Protein AF-A0A6V7IXM0-F1 (afdb_monomer_lite)

Sequence (132 aa):
MTEILVNTTRKKFLSCIPISYSDFPDKFPWDEQKLFFDATAGDPLVQKYPLKSEYQEKFIKMLIEKLEDQNEEVYEEFYERLCQLLSDKKGNQSNIHYRHYLIDNAPANTRLIIQESKSLISEGTTGLCSWQ

Secondary structure (DSSP, 8-state):
--HHHHHHHHHHHHTT----GGGS-SS--HHHHHHHHHHTTT-HHHHHSPBPHHHHHHHHHHHHHHHHHTTPPPPHHHHHHHHHHHHHHHH---SEEEEEEE-TTSSTT-EEEEEEE-----S---------

pLDDT: mean 86.58, std 13.7, range [38.47, 97.69]

Organism: NCBI:txid1563983

Structure (mmCIF, N/CA/C/O backbone):
data_AF-A0A6V7IXM0-F1
#
_entry.id   AF-A0A6V7IXM0-F1
#
loop_
_atom_site.group_PDB
_atom_site.id
_atom_site.type_symbol
_atom_site.label_atom_id
_atom_site.label_alt_id
_atom_site.label_comp_id
_atom_site.label_asym_id
_atom_site.label_entity_id
_atom_site.label_seq_id
_atom_site.pdbx_PDB_ins_code
_atom_site.Cartn_x
_atom_site.Cartn_y
_atom_site.Cartn_z
_atom_site.occupancy
_atom_site.B_iso_or_equiv
_atom_site.auth_seq_id
_atom_site.auth_comp_id
_atom_site.auth_asym_id
_atom_site.auth_atom_id
_atom_site.pdbx_PDB_model_num
ATOM 1 N N . MET A 1 1 ? -4.137 -10.949 15.600 1.00 54.34 1 MET A N 1
ATOM 2 C CA . MET A 1 1 ? -4.083 -10.804 14.133 1.00 54.34 1 MET A CA 1
ATOM 3 C C . MET A 1 1 ? -3.165 -11.866 13.540 1.00 54.34 1 MET A C 1
ATOM 5 O O . MET A 1 1 ? -2.090 -12.084 14.084 1.00 54.34 1 MET A O 1
ATOM 9 N N . THR A 1 2 ? -3.554 -12.566 12.473 1.00 65.19 2 THR A N 1
ATOM 10 C CA . THR A 1 2 ? -2.636 -13.512 11.821 1.00 65.19 2 THR A CA 1
ATOM 11 C C . THR A 1 2 ? -1.693 -12.732 10.913 1.00 65.19 2 THR A C 1
ATOM 13 O O . THR A 1 2 ? -2.110 -12.289 9.848 1.00 65.19 2 THR A O 1
ATOM 16 N N . GLU A 1 3 ? -0.431 -12.588 11.313 1.00 77.69 3 GLU A N 1
ATOM 17 C CA . GLU A 1 3 ? 0.697 -12.066 10.515 1.00 77.69 3 GLU A CA 1
ATOM 18 C C . GLU A 1 3 ? 0.687 -12.561 9.048 1.00 77.69 3 GLU A C 1
ATOM 20 O O . GLU A 1 3 ? 1.044 -11.846 8.112 1.00 77.69 3 GLU A O 1
ATOM 25 N N . ILE A 1 4 ? 0.172 -13.775 8.839 1.00 84.06 4 ILE A N 1
ATOM 26 C CA . ILE A 1 4 ? -0.082 -14.406 7.539 1.00 84.06 4 ILE A CA 1
ATOM 27 C C . ILE A 1 4 ? -0.962 -13.543 6.619 1.00 84.06 4 ILE A C 1
ATOM 29 O O . ILE A 1 4 ? -0.646 -13.410 5.437 1.00 84.06 4 ILE A O 1
ATOM 33 N N . LEU A 1 5 ? -2.050 -12.957 7.131 1.00 87.25 5 LEU A N 1
ATOM 34 C CA . LEU A 1 5 ? -2.982 -12.149 6.338 1.00 87.25 5 LEU A CA 1
ATOM 35 C C . LEU A 1 5 ? -2.294 -10.875 5.844 1.00 87.25 5 LEU A C 1
ATOM 37 O O . LEU A 1 5 ? -2.285 -10.618 4.645 1.00 87.25 5 LEU A O 1
ATOM 41 N N . VAL A 1 6 ? -1.625 -10.147 6.744 1.00 87.06 6 VAL A N 1
ATOM 42 C CA . VAL A 1 6 ? -0.864 -8.931 6.407 1.00 87.06 6 VAL A CA 1
ATOM 43 C C . VAL A 1 6 ? 0.194 -9.232 5.348 1.00 87.06 6 VAL A C 1
ATOM 45 O O . VAL A 1 6 ? 0.273 -8.535 4.339 1.00 87.06 6 VAL A O 1
ATOM 48 N N . ASN A 1 7 ? 0.957 -10.315 5.512 1.00 89.56 7 ASN A N 1
ATOM 49 C CA . ASN A 1 7 ? 1.971 -10.722 4.539 1.00 89.56 7 ASN A CA 1
ATOM 50 C C . ASN A 1 7 ? 1.370 -11.137 3.187 1.00 89.56 7 ASN A C 1
ATOM 52 O O . ASN A 1 7 ? 1.936 -10.831 2.135 1.00 89.56 7 ASN A O 1
ATOM 56 N N . THR A 1 8 ? 0.215 -11.803 3.193 1.00 91.62 8 THR A N 1
ATOM 57 C CA . THR A 1 8 ? -0.497 -12.190 1.967 1.00 91.62 8 THR A CA 1
ATOM 58 C C . THR A 1 8 ? -0.991 -10.956 1.217 1.00 91.62 8 THR A C 1
ATOM 60 O O . THR A 1 8 ? -0.748 -10.819 0.015 1.00 91.62 8 THR A O 1
ATOM 63 N N . THR A 1 9 ? -1.616 -10.018 1.923 1.00 93.12 9 THR A N 1
ATOM 64 C CA . THR A 1 9 ? -2.133 -8.772 1.348 1.00 93.12 9 THR A CA 1
ATOM 65 C C . THR A 1 9 ? -1.004 -7.875 0.871 1.00 93.12 9 THR A C 1
ATOM 67 O O . THR A 1 9 ? -1.076 -7.347 -0.235 1.00 93.12 9 THR A O 1
ATOM 70 N N . ARG A 1 10 ? 0.101 -7.803 1.617 1.00 94.06 10 ARG A N 1
ATOM 71 C CA . ARG A 1 10 ? 1.338 -7.146 1.188 1.00 94.06 10 ARG A CA 1
ATOM 72 C C . ARG A 1 10 ? 1.863 -7.713 -0.128 1.00 94.06 10 ARG A C 1
ATOM 74 O O . ARG A 1 10 ? 2.149 -6.947 -1.045 1.00 94.06 10 ARG A O 1
ATOM 81 N N . LYS A 1 11 ? 1.975 -9.041 -0.256 1.00 93.94 11 LYS A N 1
ATOM 82 C CA . LYS A 1 11 ? 2.413 -9.692 -1.506 1.00 93.94 11 LYS A CA 1
ATOM 83 C C . LYS A 1 11 ? 1.506 -9.321 -2.679 1.00 93.94 11 LYS A C 1
ATOM 85 O O . LYS A 1 11 ? 2.008 -8.977 -3.750 1.00 93.94 11 LYS A O 1
ATOM 90 N N . LYS A 1 12 ? 0.184 -9.356 -2.477 1.00 95.19 12 LYS A N 1
ATOM 91 C CA . LYS A 1 12 ? -0.798 -8.955 -3.498 1.00 95.19 12 LYS A CA 1
ATOM 92 C C . LYS A 1 12 ? -0.658 -7.478 -3.872 1.00 95.19 12 LYS A C 1
ATOM 94 O O . LYS A 1 12 ? -0.612 -7.165 -5.059 1.00 95.19 12 LYS A O 1
ATOM 99 N N . PHE A 1 13 ? -0.518 -6.604 -2.876 1.00 96.75 13 PHE A N 1
ATOM 100 C CA . PHE A 1 13 ? -0.358 -5.163 -3.054 1.00 96.75 13 PHE A CA 1
ATOM 101 C C . PHE A 1 13 ? 0.867 -4.840 -3.906 1.00 96.75 13 PHE A C 1
ATOM 103 O O . PHE A 1 13 ? 0.752 -4.231 -4.968 1.00 96.75 13 PHE A O 1
ATOM 110 N N . LEU A 1 14 ? 2.031 -5.338 -3.489 1.00 96.62 14 LEU A N 1
ATOM 111 C CA . LEU A 1 14 ? 3.312 -5.113 -4.156 1.00 96.62 14 LEU A CA 1
ATOM 112 C C . LEU A 1 14 ? 3.313 -5.591 -5.619 1.00 96.62 14 LEU A C 1
ATOM 114 O O . LEU A 1 14 ? 3.869 -4.924 -6.493 1.00 96.62 14 LEU A O 1
ATOM 118 N N . SER A 1 15 ? 2.633 -6.702 -5.909 1.00 95.19 15 SER A N 1
ATOM 119 C CA . SER A 1 15 ? 2.538 -7.277 -7.260 1.00 95.19 15 SER A CA 1
ATOM 120 C C . SER A 1 15 ? 1.395 -6.705 -8.114 1.00 95.19 15 SER A C 1
ATOM 122 O O . SER A 1 15 ? 1.223 -7.107 -9.272 1.00 95.19 15 SER A O 1
ATOM 124 N N . CYS A 1 16 ? 0.633 -5.739 -7.586 1.00 94.81 16 CYS A N 1
ATOM 125 C CA . CYS A 1 16 ? -0.557 -5.164 -8.222 1.00 94.81 16 CYS A CA 1
ATOM 126 C C . CYS A 1 16 ? -1.633 -6.216 -8.566 1.00 94.81 16 CYS A C 1
ATOM 128 O O . CYS A 1 16 ? -2.327 -6.101 -9.581 1.00 94.81 16 CYS A O 1
ATOM 130 N N . ILE A 1 17 ? -1.764 -7.259 -7.743 1.00 94.31 17 ILE A N 1
ATOM 131 C CA . ILE A 1 17 ? -2.859 -8.233 -7.838 1.00 94.31 17 ILE A CA 1
ATOM 132 C C . ILE A 1 17 ? -4.135 -7.583 -7.280 1.00 94.31 17 ILE A C 1
ATOM 134 O O . ILE A 1 17 ? -4.050 -6.850 -6.293 1.00 94.31 17 ILE A O 1
ATOM 138 N N . PRO A 1 18 ? -5.321 -7.815 -7.875 1.00 91.88 18 PRO A N 1
ATOM 139 C CA . PRO A 1 18 ? -6.578 -7.315 -7.325 1.00 91.88 18 PRO A CA 1
ATOM 140 C C . PRO A 1 18 ? -6.760 -7.696 -5.849 1.00 91.88 18 PRO A C 1
ATOM 142 O O . PRO A 1 18 ? -6.611 -8.861 -5.481 1.00 91.88 18 PRO A O 1
ATOM 145 N N . ILE A 1 19 ? -7.083 -6.699 -5.025 1.00 92.50 19 ILE A N 1
ATOM 146 C CA . ILE A 1 19 ? -7.373 -6.846 -3.593 1.00 92.50 19 ILE A CA 1
ATOM 147 C C . ILE A 1 19 ? -8.871 -6.626 -3.387 1.00 92.50 19 ILE A C 1
ATOM 149 O O . ILE A 1 19 ? -9.495 -5.829 -4.093 1.00 92.50 19 ILE A O 1
ATOM 153 N N . SER A 1 20 ? -9.431 -7.360 -2.438 1.00 90.88 20 SER A N 1
ATOM 154 C CA . SER A 1 20 ? -10.842 -7.387 -2.061 1.00 90.88 20 SER A CA 1
ATOM 155 C C . SER A 1 20 ? -11.011 -7.149 -0.557 1.00 90.88 20 SER A C 1
ATOM 157 O O . SER A 1 20 ? -10.046 -7.235 0.198 1.00 90.88 20 SER A O 1
ATOM 159 N N . TYR A 1 21 ? -12.238 -6.901 -0.089 1.00 86.12 21 TYR A N 1
ATOM 160 C CA . TYR A 1 21 ? -12.507 -6.657 1.337 1.00 86.12 21 TYR A CA 1
ATOM 161 C C . TYR A 1 21 ? -12.083 -7.806 2.271 1.00 86.12 21 TYR A C 1
ATOM 163 O O . TYR A 1 21 ? -11.753 -7.554 3.432 1.00 86.12 21 TYR A O 1
ATOM 171 N N . SER A 1 22 ? -12.071 -9.049 1.771 1.00 85.88 22 SER A N 1
ATOM 172 C CA . SER A 1 22 ? -11.639 -10.244 2.513 1.00 85.88 22 SER A CA 1
ATOM 173 C C . SER A 1 22 ? -10.125 -10.341 2.706 1.00 85.88 22 SER A C 1
ATOM 175 O O . SER A 1 22 ? -9.657 -11.179 3.468 1.00 85.88 22 SER A O 1
ATOM 177 N N . ASP A 1 23 ? -9.347 -9.509 2.013 1.00 87.88 23 ASP A N 1
ATOM 178 C CA . ASP A 1 23 ? -7.896 -9.425 2.201 1.00 87.88 23 ASP A CA 1
ATOM 179 C C . ASP A 1 23 ? -7.514 -8.530 3.394 1.00 87.88 23 ASP A C 1
ATOM 181 O O . ASP A 1 23 ? -6.338 -8.423 3.744 1.00 87.88 23 ASP A O 1
ATOM 185 N N . PHE A 1 24 ? -8.489 -7.880 4.029 1.00 87.44 24 PHE A N 1
ATOM 186 C CA . PHE A 1 24 ? -8.267 -7.045 5.203 1.00 87.44 24 PHE A CA 1
ATOM 187 C C . PHE A 1 24 ? -8.732 -7.742 6.484 1.00 87.44 24 PHE A C 1
ATOM 189 O O . PHE A 1 24 ? -9.725 -8.473 6.443 1.00 87.44 24 PHE A O 1
ATOM 196 N N . PRO A 1 25 ? -8.071 -7.483 7.627 1.00 85.44 25 PRO A N 1
ATOM 197 C CA . PRO A 1 25 ? -8.521 -7.967 8.929 1.00 85.44 25 PRO A CA 1
ATOM 198 C C . PRO A 1 25 ? -9.965 -7.548 9.248 1.00 85.44 25 PRO A C 1
ATOM 200 O O . PRO A 1 25 ? -10.416 -6.487 8.822 1.00 85.44 25 PRO A O 1
ATOM 203 N N . ASP A 1 26 ? -10.688 -8.363 10.021 1.00 85.00 26 ASP A N 1
ATOM 204 C CA . ASP A 1 26 ? -12.044 -8.023 10.484 1.00 85.00 26 ASP A CA 1
ATOM 205 C C . ASP A 1 26 ? -12.046 -6.967 11.591 1.00 85.00 26 ASP A C 1
ATOM 207 O O . ASP A 1 26 ? -12.969 -6.169 11.672 1.00 85.00 26 ASP A O 1
ATOM 211 N N . LYS A 1 27 ? -11.026 -6.974 12.450 1.00 86.12 27 LYS A N 1
ATOM 212 C CA . LYS A 1 27 ? -10.739 -5.899 13.400 1.00 86.12 27 LYS A CA 1
ATOM 213 C C . LYS A 1 27 ? -9.390 -5.336 13.044 1.00 86.12 27 LYS A C 1
ATOM 215 O O . LYS A 1 27 ? -8.462 -6.118 12.829 1.00 86.12 27 LYS A O 1
ATOM 220 N N . PHE A 1 28 ? -9.293 -4.018 13.001 1.00 87.81 28 PHE A N 1
ATOM 221 C CA . PHE A 1 28 ? -8.087 -3.371 12.526 1.00 87.81 28 PHE A CA 1
ATOM 222 C C . PHE A 1 28 ? -7.725 -2.186 13.426 1.00 87.81 28 PHE A C 1
ATOM 224 O O . PHE A 1 28 ? -7.929 -1.036 13.048 1.00 87.81 28 PHE A O 1
ATOM 231 N N . PRO A 1 29 ? -7.235 -2.457 14.649 1.00 90.00 29 PRO A N 1
ATOM 232 C CA . PRO A 1 29 ? -6.879 -1.413 15.597 1.00 90.00 29 PRO A CA 1
ATOM 233 C C . PRO A 1 29 ? -5.711 -0.570 15.083 1.00 90.00 29 PRO A C 1
ATOM 235 O O . PRO A 1 29 ? -4.898 -1.020 14.274 1.00 90.00 29 PRO A O 1
ATOM 238 N N . TRP A 1 30 ? -5.612 0.650 15.599 1.00 90.44 30 TRP A N 1
ATOM 239 C CA . TRP A 1 30 ? -4.699 1.683 15.110 1.00 90.44 30 TRP A CA 1
ATOM 240 C C . TRP A 1 30 ? -3.227 1.230 14.992 1.00 90.44 30 TRP A C 1
ATOM 242 O O . TRP A 1 30 ? -2.584 1.454 13.968 1.00 90.44 30 TRP A O 1
ATOM 252 N N . ASP A 1 31 ? -2.695 0.508 15.985 1.00 90.06 31 ASP A N 1
ATOM 253 C CA . ASP A 1 31 ? -1.311 0.001 15.942 1.00 90.06 31 ASP A CA 1
ATOM 254 C C . ASP A 1 31 ? -1.080 -0.996 14.794 1.00 90.06 31 ASP A C 1
ATOM 256 O O . ASP A 1 31 ? -0.022 -1.020 14.161 1.00 90.06 31 ASP A O 1
ATOM 260 N N . GLU A 1 32 ? -2.087 -1.820 14.498 1.00 90.62 32 GLU A N 1
ATOM 261 C CA . GLU A 1 32 ? -2.044 -2.783 13.401 1.00 90.62 32 GLU A CA 1
ATOM 262 C C . GLU A 1 32 ? -2.168 -2.074 12.046 1.00 90.62 32 GLU A C 1
ATOM 264 O O . GLU A 1 32 ? -1.489 -2.455 11.087 1.00 90.62 32 GLU A O 1
ATOM 269 N N . GLN A 1 33 ? -2.973 -1.009 11.979 1.00 94.06 33 GLN A N 1
ATOM 270 C CA . GLN A 1 33 ? -3.095 -0.150 10.800 1.00 94.06 33 GLN A CA 1
ATOM 271 C C . GLN A 1 33 ? -1.762 0.476 10.409 1.00 94.06 33 GLN A C 1
ATOM 273 O O . GLN A 1 33 ? -1.390 0.429 9.234 1.00 94.06 33 GLN A O 1
ATOM 278 N N . LYS A 1 34 ? -1.014 0.991 11.388 1.00 94.19 34 LYS A N 1
ATOM 279 C CA . LYS A 1 34 ? 0.316 1.556 11.160 1.00 94.19 34 LYS A CA 1
ATOM 280 C C . LYS A 1 34 ? 1.279 0.530 10.561 1.00 94.19 34 LYS A C 1
ATOM 282 O O . LYS A 1 34 ? 1.867 0.773 9.510 1.00 94.19 34 LYS A O 1
ATOM 287 N N . LEU A 1 35 ? 1.382 -0.655 11.171 1.00 92.44 35 LEU A N 1
ATOM 288 C CA . LEU A 1 35 ? 2.242 -1.734 10.663 1.00 92.44 35 LEU A CA 1
ATOM 289 C C . LEU A 1 35 ? 1.861 -2.156 9.238 1.00 92.44 35 LEU A C 1
ATOM 291 O O . LEU A 1 35 ? 2.724 -2.442 8.406 1.00 92.44 35 LEU A O 1
ATOM 295 N N . PHE A 1 36 ? 0.564 -2.202 8.948 1.00 93.75 36 PHE A N 1
ATOM 296 C CA . PHE A 1 36 ? 0.059 -2.537 7.626 1.00 93.75 36 PHE A CA 1
ATOM 297 C C . PHE A 1 36 ? 0.347 -1.441 6.592 1.00 93.75 36 PHE A C 1
ATOM 299 O O . PHE A 1 36 ? 0.713 -1.758 5.455 1.00 93.75 36 PHE A O 1
ATOM 306 N N . PHE A 1 37 ? 0.213 -0.166 6.968 1.00 95.62 37 PHE A N 1
ATOM 307 C CA . PHE A 1 37 ? 0.565 0.969 6.118 1.00 95.62 37 PHE A CA 1
ATOM 308 C C . PHE A 1 37 ? 2.048 0.928 5.744 1.00 95.62 37 PHE A C 1
ATOM 310 O O . PHE A 1 37 ? 2.371 0.915 4.553 1.00 95.62 37 PHE A O 1
ATOM 317 N N . ASP A 1 38 ? 2.930 0.789 6.737 1.00 94.75 38 ASP A N 1
ATOM 318 C CA . ASP A 1 38 ? 4.385 0.705 6.555 1.00 94.75 38 ASP A CA 1
ATOM 319 C C . ASP A 1 38 ? 4.786 -0.475 5.653 1.00 94.75 38 ASP A C 1
ATOM 321 O O . ASP A 1 38 ? 5.732 -0.398 4.865 1.00 94.75 38 ASP A O 1
ATOM 325 N N . ALA A 1 39 ? 4.040 -1.579 5.730 1.00 93.19 39 ALA A N 1
ATOM 326 C CA . ALA A 1 39 ? 4.250 -2.758 4.900 1.00 93.19 39 ALA A CA 1
ATOM 327 C C . ALA A 1 39 ? 3.747 -2.603 3.450 1.00 93.19 39 ALA A C 1
ATOM 329 O O . ALA A 1 39 ? 4.123 -3.416 2.596 1.00 93.19 39 ALA A O 1
ATOM 330 N N . THR A 1 40 ? 2.890 -1.614 3.170 1.00 95.31 40 THR A N 1
ATOM 331 C CA . THR A 1 40 ? 2.189 -1.434 1.888 1.00 95.31 40 THR A CA 1
ATOM 332 C C . THR A 1 40 ? 2.445 -0.054 1.277 1.00 95.31 40 THR A C 1
ATOM 334 O O . THR A 1 40 ? 3.475 0.151 0.638 1.00 95.31 40 THR A O 1
ATOM 337 N N . ALA A 1 41 ? 1.509 0.885 1.410 1.00 95.06 41 ALA A N 1
ATOM 338 C CA . ALA A 1 41 ? 1.553 2.189 0.753 1.00 95.06 41 ALA A CA 1
ATOM 339 C C . ALA A 1 41 ? 2.617 3.133 1.344 1.00 95.06 41 ALA A C 1
ATOM 341 O O . ALA A 1 41 ? 3.071 4.040 0.642 1.00 95.06 41 ALA A O 1
ATOM 342 N N . GLY A 1 42 ? 3.024 2.889 2.593 1.00 95.50 42 GLY A N 1
ATOM 343 C CA . GLY A 1 42 ? 4.116 3.564 3.290 1.00 95.50 42 GLY A CA 1
ATOM 344 C C . GLY A 1 42 ? 5.501 2.963 3.028 1.00 95.50 42 GLY A C 1
ATOM 345 O O . GLY A 1 42 ? 6.494 3.538 3.464 1.00 95.50 42 GLY A O 1
ATOM 346 N N . ASP A 1 43 ? 5.607 1.846 2.294 1.00 95.75 43 ASP A N 1
ATOM 347 C CA . ASP A 1 43 ? 6.895 1.190 2.037 1.00 95.75 43 ASP A CA 1
ATOM 348 C C . ASP A 1 43 ? 7.849 2.144 1.270 1.00 95.75 43 ASP A C 1
ATOM 350 O O . ASP A 1 43 ? 7.511 2.613 0.174 1.00 95.75 43 ASP A O 1
ATOM 354 N N . PRO A 1 44 ? 9.070 2.414 1.776 1.00 95.31 44 PRO A N 1
ATOM 355 C CA . PRO A 1 44 ? 10.007 3.347 1.142 1.00 95.31 44 PRO A CA 1
ATOM 356 C C . PRO A 1 44 ? 10.378 2.982 -0.301 1.00 95.31 44 PRO A C 1
ATOM 358 O O . PRO A 1 44 ? 10.627 3.858 -1.134 1.00 95.31 44 PRO A O 1
ATOM 361 N N . LEU A 1 45 ? 10.414 1.687 -0.636 1.00 95.44 45 LEU A N 1
ATOM 362 C CA . LEU A 1 45 ? 10.670 1.238 -2.003 1.00 95.44 45 LEU A CA 1
ATOM 363 C C . LEU A 1 45 ? 9.460 1.459 -2.904 1.00 95.44 45 LEU A C 1
ATOM 365 O O . LEU A 1 45 ? 9.654 1.717 -4.089 1.00 95.44 45 LEU A O 1
ATOM 369 N N . VAL A 1 46 ? 8.239 1.391 -2.370 1.00 95.62 46 VAL A N 1
ATOM 370 C CA . VAL A 1 46 ? 7.027 1.769 -3.111 1.00 95.62 46 VAL A CA 1
ATOM 371 C C . VAL A 1 46 ? 7.014 3.273 -3.371 1.00 95.62 46 VAL A C 1
ATOM 373 O O . VAL A 1 46 ? 6.638 3.685 -4.461 1.00 95.62 46 VAL A O 1
ATOM 376 N N . GLN A 1 47 ? 7.489 4.103 -2.444 1.00 93.06 47 GLN A N 1
ATOM 377 C CA . GLN A 1 47 ? 7.616 5.544 -2.696 1.00 93.06 47 GLN A CA 1
ATOM 378 C C . GLN A 1 47 ? 8.675 5.853 -3.765 1.00 93.06 47 GLN A C 1
ATOM 380 O O . GLN A 1 47 ? 8.447 6.681 -4.645 1.00 93.06 47 GLN A O 1
ATOM 385 N N . LYS A 1 48 ? 9.816 5.151 -3.733 1.00 94.56 48 LYS A N 1
ATOM 386 C CA . LYS A 1 48 ? 10.901 5.320 -4.713 1.00 94.56 48 LYS A CA 1
ATOM 387 C C . LYS A 1 48 ? 10.559 4.765 -6.102 1.00 94.56 48 LYS A C 1
ATOM 389 O O . LYS A 1 48 ? 10.933 5.361 -7.108 1.00 94.56 48 LYS A O 1
ATOM 394 N N . TYR A 1 49 ? 9.881 3.621 -6.155 1.00 94.94 49 TYR A N 1
ATOM 395 C CA . TYR A 1 49 ? 9.485 2.917 -7.376 1.00 94.94 49 TYR A CA 1
ATOM 396 C C . TYR A 1 49 ? 7.967 2.682 -7.351 1.00 94.94 49 TYR A C 1
ATOM 398 O O . TYR A 1 49 ? 7.516 1.579 -7.011 1.00 94.94 49 TYR A O 1
ATOM 406 N N . PRO A 1 50 ? 7.167 3.715 -7.674 1.00 94.31 50 PRO A N 1
ATOM 407 C CA . PRO A 1 50 ? 5.726 3.713 -7.451 1.00 94.31 50 PRO A CA 1
ATOM 408 C C . PRO A 1 50 ? 4.983 2.654 -8.256 1.00 94.31 50 PRO A C 1
ATOM 410 O O . PRO A 1 50 ? 5.133 2.514 -9.471 1.00 94.31 50 PRO A O 1
ATOM 413 N N . LEU A 1 51 ? 4.101 1.940 -7.561 1.00 95.00 51 LEU A N 1
ATOM 414 C CA . LEU A 1 51 ? 3.111 1.081 -8.196 1.00 95.00 51 LEU A CA 1
ATOM 415 C C . LEU A 1 51 ? 2.139 1.916 -9.038 1.00 95.00 51 LEU A C 1
ATOM 417 O O . LEU A 1 51 ? 2.078 3.143 -8.927 1.00 95.00 51 LEU A O 1
ATOM 421 N N . LYS A 1 52 ? 1.310 1.252 -9.842 1.00 92.50 52 LYS A N 1
ATOM 422 C CA . LYS A 1 52 ? 0.278 1.925 -10.638 1.00 92.50 52 LYS A CA 1
ATOM 423 C C . LYS A 1 52 ? -0.607 2.820 -9.752 1.00 92.50 52 LYS A C 1
ATOM 425 O O . LYS A 1 52 ? -1.260 2.329 -8.833 1.00 92.50 52 LYS A O 1
ATOM 430 N N . SER A 1 53 ? -0.650 4.124 -10.030 1.00 91.94 53 SER A N 1
ATOM 431 C CA . SER A 1 53 ? -1.316 5.103 -9.155 1.00 91.94 53 SER A CA 1
ATOM 432 C C . SER A 1 53 ? -2.807 4.825 -8.972 1.00 91.94 53 SER A C 1
ATOM 434 O O . SER A 1 53 ? -3.303 4.907 -7.856 1.00 91.94 53 SER A O 1
ATOM 436 N N . GLU A 1 54 ? -3.521 4.421 -10.030 1.00 91.88 54 GLU A N 1
ATOM 437 C CA . GLU A 1 54 ? -4.954 4.103 -9.932 1.00 91.88 54 GLU A CA 1
ATOM 438 C C . GLU A 1 54 ? -5.214 2.863 -9.063 1.00 91.88 54 GLU A C 1
ATOM 440 O O . GLU A 1 54 ? -6.257 2.755 -8.421 1.00 91.88 54 GLU A O 1
ATOM 445 N N . TYR A 1 55 ? -4.258 1.929 -9.034 1.00 94.69 55 TYR A N 1
ATOM 446 C CA . TYR A 1 55 ? -4.321 0.756 -8.168 1.00 94.69 55 TYR A CA 1
ATOM 447 C C . TYR A 1 55 ? -4.123 1.147 -6.701 1.00 94.69 55 TYR A C 1
ATOM 449 O O . TYR A 1 55 ? -4.933 0.760 -5.862 1.00 94.69 55 TYR A O 1
ATOM 457 N N . GLN A 1 56 ? -3.100 1.959 -6.407 1.00 95.31 56 GLN A N 1
ATOM 458 C CA . GLN A 1 56 ? -2.855 2.468 -5.053 1.00 95.31 56 GLN A CA 1
ATOM 459 C C . GLN A 1 56 ? -4.043 3.300 -4.545 1.00 95.31 56 GLN A C 1
ATOM 461 O O . GLN A 1 56 ? -4.502 3.087 -3.428 1.00 95.31 56 GLN A O 1
ATOM 466 N N . GLU A 1 57 ? -4.589 4.189 -5.384 1.00 95.25 57 GLU A N 1
ATOM 467 C CA . GLU A 1 57 ? -5.760 5.017 -5.064 1.00 95.25 57 GLU A CA 1
ATOM 468 C C . GLU A 1 57 ? -6.962 4.145 -4.672 1.00 95.25 57 GLU A C 1
ATOM 470 O O . GLU A 1 57 ? -7.570 4.358 -3.625 1.00 95.25 57 GLU A O 1
ATOM 475 N N . LYS A 1 58 ? -7.287 3.133 -5.489 1.00 95.38 58 LYS A N 1
ATOM 476 C CA . LYS A 1 58 ? -8.406 2.221 -5.217 1.00 95.38 58 LYS A CA 1
ATOM 477 C C . LYS A 1 58 ? -8.180 1.398 -3.949 1.00 95.38 58 LYS A C 1
ATOM 479 O O . LYS A 1 58 ? -9.117 1.215 -3.180 1.00 95.38 58 LYS A O 1
ATOM 484 N N . PHE A 1 59 ? -6.962 0.900 -3.746 1.00 96.56 59 PHE A N 1
ATOM 485 C CA . PHE A 1 59 ? -6.605 0.126 -2.559 1.00 96.56 59 PHE A CA 1
ATOM 486 C C . PHE A 1 59 ? -6.812 0.933 -1.274 1.00 96.56 59 PHE A C 1
ATOM 488 O O . PHE A 1 59 ? -7.475 0.449 -0.362 1.00 96.56 59 PHE A O 1
ATOM 495 N N . ILE A 1 60 ? -6.295 2.166 -1.227 1.00 96.38 60 ILE A N 1
ATOM 496 C CA . ILE A 1 60 ? -6.402 3.023 -0.041 1.00 96.38 60 ILE A CA 1
ATOM 497 C C . ILE A 1 60 ? -7.858 3.427 0.209 1.00 96.38 60 ILE A C 1
ATOM 499 O O . ILE A 1 60 ? -8.315 3.322 1.340 1.00 96.38 60 ILE A O 1
ATOM 503 N N . LYS A 1 61 ? -8.614 3.810 -0.831 1.00 96.56 61 LYS A N 1
ATOM 504 C CA . LYS A 1 61 ? -10.048 4.134 -0.694 1.00 96.56 61 LYS A CA 1
ATOM 505 C C . LYS A 1 61 ? -10.849 2.975 -0.107 1.00 96.56 61 LYS A C 1
ATOM 507 O O . LYS A 1 61 ? -11.564 3.169 0.862 1.00 96.56 61 LYS A O 1
ATOM 512 N N . MET A 1 62 ? -10.668 1.770 -0.646 1.00 95.50 62 MET A N 1
ATOM 513 C CA . MET A 1 62 ? -11.360 0.571 -0.166 1.00 95.50 62 MET A CA 1
ATOM 514 C C . MET A 1 62 ? -11.019 0.248 1.296 1.00 95.50 62 MET A C 1
ATOM 516 O O . MET A 1 62 ? -11.865 -0.256 2.030 1.00 95.50 62 MET A O 1
ATOM 520 N N . LEU A 1 63 ? -9.780 0.519 1.719 1.00 94.56 63 LEU A N 1
ATOM 521 C CA . LEU A 1 63 ? -9.362 0.320 3.102 1.00 94.56 63 LEU A CA 1
ATOM 522 C C . LEU A 1 63 ? -9.978 1.358 4.047 1.00 94.56 63 LEU A C 1
ATOM 524 O O . LEU A 1 63 ? -10.466 0.977 5.107 1.00 94.56 63 LEU A O 1
ATOM 528 N N . ILE A 1 64 ? -9.971 2.635 3.654 1.00 96.00 64 ILE A N 1
ATOM 529 C CA . ILE A 1 64 ? -10.614 3.720 4.406 1.00 96.00 64 ILE A CA 1
ATOM 530 C C . ILE A 1 64 ? -12.108 3.423 4.563 1.00 96.00 64 ILE A C 1
ATOM 532 O O . ILE A 1 64 ? -12.584 3.365 5.689 1.00 96.00 64 ILE A O 1
ATOM 536 N N . GLU A 1 65 ? -12.806 3.120 3.464 1.00 95.31 65 GLU A N 1
ATOM 537 C CA . GLU A 1 65 ? -14.234 2.771 3.477 1.00 95.31 65 GLU A CA 1
ATOM 538 C C . GLU A 1 65 ? -14.521 1.611 4.442 1.00 95.31 65 GLU A C 1
ATOM 540 O O . GLU A 1 65 ? -15.443 1.684 5.247 1.00 95.31 65 GLU A O 1
ATOM 545 N N . LYS A 1 66 ? -13.695 0.554 4.424 1.00 93.25 66 LYS A N 1
ATOM 546 C CA . LYS A 1 66 ? -13.855 -0.580 5.346 1.00 93.25 66 LYS A CA 1
ATOM 547 C C . LYS A 1 66 ? -13.716 -0.160 6.814 1.00 93.25 66 LYS A C 1
ATOM 549 O O . LYS A 1 66 ? -14.474 -0.646 7.646 1.00 93.25 66 LYS A O 1
ATOM 554 N N . LEU A 1 67 ? -12.730 0.674 7.139 1.00 93.81 67 LEU A N 1
ATOM 555 C CA . LEU A 1 67 ? -12.495 1.144 8.507 1.00 93.81 67 LEU A CA 1
ATOM 556 C C . LEU A 1 67 ? -13.636 2.048 8.992 1.00 93.81 67 LEU A C 1
ATOM 558 O O . LEU A 1 67 ? -14.124 1.880 10.109 1.00 93.81 67 LEU A O 1
ATOM 562 N N . GLU A 1 68 ? -14.105 2.950 8.130 1.00 94.19 68 GLU A N 1
ATOM 563 C CA . GLU A 1 68 ? -15.239 3.835 8.408 1.00 94.19 68 GLU A CA 1
ATOM 564 C C . GLU A 1 68 ? -16.539 3.047 8.624 1.00 94.19 68 GLU A C 1
ATOM 566 O O . GLU A 1 68 ? -17.247 3.298 9.600 1.00 94.19 68 GLU A O 1
ATOM 571 N N . ASP A 1 69 ? -16.818 2.039 7.789 1.00 93.25 69 ASP A N 1
ATOM 572 C CA . ASP A 1 69 ? -17.980 1.145 7.932 1.00 93.25 69 ASP A CA 1
ATOM 573 C C . ASP A 1 69 ? -17.969 0.371 9.263 1.00 93.25 69 ASP A C 1
ATOM 575 O O . ASP A 1 69 ? -19.018 -0.007 9.792 1.00 93.25 69 ASP A O 1
ATOM 579 N N . GLN A 1 70 ? -16.780 0.129 9.816 1.00 90.81 70 GLN A N 1
ATOM 580 C CA . GLN A 1 70 ? -16.583 -0.526 11.110 1.00 90.81 70 GLN A CA 1
ATOM 581 C C . GLN A 1 70 ? -16.555 0.460 12.285 1.00 90.81 70 GLN A C 1
ATOM 583 O O . GLN A 1 70 ? -16.454 0.028 13.435 1.00 90.81 70 GLN A O 1
ATOM 588 N N . ASN A 1 71 ? -16.697 1.762 12.013 1.00 90.62 71 ASN A N 1
ATOM 589 C CA . ASN A 1 71 ? -16.589 2.845 12.985 1.00 90.62 71 ASN A CA 1
ATOM 590 C C . ASN A 1 71 ? -15.248 2.809 13.755 1.00 90.62 71 ASN A C 1
ATOM 592 O O . ASN A 1 71 ? -15.191 3.134 14.944 1.00 90.62 71 ASN A O 1
ATOM 596 N N . GLU A 1 72 ? -14.185 2.382 13.070 1.00 91.62 72 GLU A N 1
ATOM 597 C CA . GLU A 1 72 ? -12.807 2.384 13.560 1.00 91.62 72 GLU A CA 1
ATOM 598 C C . GLU A 1 72 ? -12.129 3.712 13.194 1.00 91.62 72 GLU A C 1
ATOM 600 O O . GLU A 1 72 ? -12.393 4.305 12.145 1.00 91.62 72 GLU A O 1
ATOM 605 N N . GLU A 1 73 ? -11.229 4.189 14.053 1.00 93.38 73 GLU A N 1
ATOM 606 C CA . GLU A 1 73 ? -10.409 5.358 13.736 1.00 93.38 73 GLU A CA 1
ATOM 607 C C . GLU A 1 73 ? -9.407 5.004 12.631 1.00 93.38 73 GLU A C 1
ATOM 609 O O . GLU A 1 73 ? -8.688 4.009 12.727 1.00 93.38 73 GLU A O 1
ATOM 614 N N . VAL A 1 74 ? -9.353 5.818 11.578 1.00 96.19 74 VAL A N 1
ATOM 615 C CA . VAL A 1 74 ? -8.458 5.600 10.437 1.00 96.19 74 VAL A CA 1
ATOM 616 C C . VAL A 1 74 ? -7.099 6.228 10.721 1.00 96.19 74 VAL A C 1
ATOM 618 O O . VAL A 1 74 ? -7.012 7.414 11.037 1.00 96.19 74 VAL A O 1
ATOM 621 N N . TYR A 1 75 ? -6.028 5.457 10.543 1.00 96.69 75 TYR A N 1
ATOM 622 C CA . TYR A 1 75 ? -4.665 5.966 10.628 1.00 96.69 75 TYR A CA 1
ATOM 623 C C . TYR A 1 75 ? -4.435 7.086 9.598 1.00 96.69 75 TYR A C 1
ATOM 625 O O . TYR A 1 75 ? -4.597 6.882 8.393 1.00 96.69 75 TYR A O 1
ATOM 633 N N . GLU A 1 76 ? -4.065 8.272 10.085 1.00 96.88 76 GLU A N 1
ATOM 634 C CA . GLU A 1 76 ? -4.025 9.533 9.326 1.00 96.88 76 GLU A CA 1
ATOM 635 C C . GLU A 1 76 ? -3.221 9.456 8.019 1.00 96.88 76 GLU A C 1
ATOM 637 O O . GLU A 1 76 ? -3.642 9.984 6.986 1.00 96.88 76 GLU A O 1
ATOM 642 N N . GLU A 1 77 ? -2.130 8.692 8.022 1.00 97.50 77 GLU A N 1
ATOM 643 C CA . GLU A 1 77 ? -1.254 8.482 6.869 1.00 97.50 77 GLU A CA 1
ATOM 644 C C . GLU A 1 77 ? -1.977 7.883 5.649 1.00 97.50 77 GLU A C 1
ATOM 646 O O . GLU A 1 77 ? -1.578 8.124 4.506 1.00 97.50 77 GLU A O 1
ATOM 651 N N . PHE A 1 78 ? -3.078 7.142 5.836 1.00 97.06 78 PHE A N 1
ATOM 652 C CA . PHE A 1 78 ? -3.890 6.682 4.704 1.00 97.06 78 PHE A CA 1
ATOM 653 C C . PHE A 1 78 ? -4.512 7.857 3.944 1.00 97.06 78 PHE A C 1
ATOM 655 O O . PHE A 1 78 ? -4.481 7.875 2.708 1.00 97.06 78 PHE A O 1
ATOM 662 N N . TYR A 1 79 ? -5.036 8.856 4.657 1.00 97.69 79 TYR A N 1
ATOM 663 C CA . TYR A 1 79 ? -5.586 10.062 4.041 1.00 97.69 79 TYR A CA 1
ATOM 664 C C . TYR A 1 79 ? -4.495 10.915 3.412 1.00 97.69 79 TYR A C 1
ATOM 666 O O . TYR A 1 79 ? -4.658 11.367 2.275 1.00 97.69 79 TYR A O 1
ATOM 674 N N . GLU A 1 80 ? -3.369 11.099 4.104 1.00 97.50 80 GLU A N 1
ATOM 675 C CA . GLU A 1 80 ? -2.236 11.847 3.557 1.00 97.50 80 GLU A CA 1
ATOM 676 C C . GLU A 1 80 ? -1.750 11.227 2.247 1.00 97.50 80 GLU A C 1
ATOM 678 O O . GLU A 1 80 ? -1.620 11.912 1.224 1.00 97.50 80 GLU A O 1
ATOM 683 N N . ARG A 1 81 ? -1.577 9.902 2.233 1.00 96.44 81 ARG A N 1
ATOM 684 C CA . ARG A 1 81 ? -1.150 9.169 1.044 1.00 96.44 81 ARG A CA 1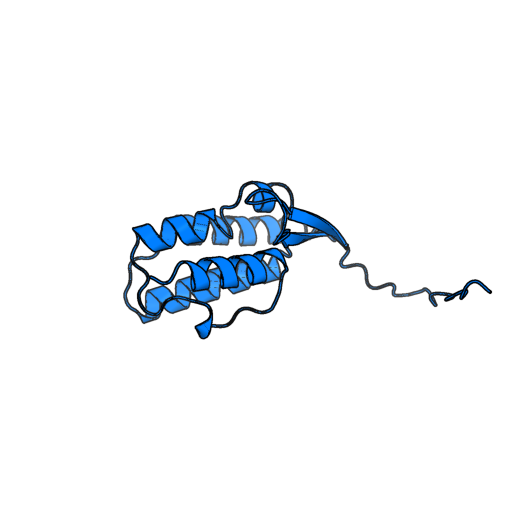
ATOM 685 C C . ARG A 1 81 ? -2.173 9.249 -0.085 1.00 96.44 81 ARG A C 1
ATOM 687 O O . ARG A 1 81 ? -1.787 9.404 -1.2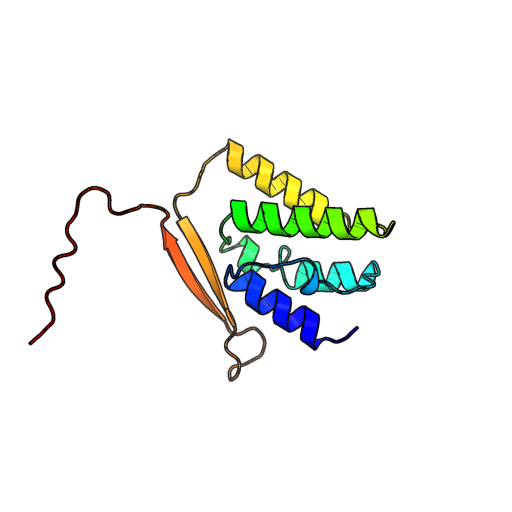47 1.00 96.44 81 ARG A O 1
ATOM 694 N N . LEU A 1 82 ? -3.468 9.179 0.223 1.00 97.00 82 LEU A N 1
ATOM 695 C CA . LEU A 1 82 ? -4.527 9.356 -0.771 1.00 97.00 82 LEU A CA 1
ATOM 696 C C . LEU A 1 82 ? -4.484 10.761 -1.392 1.00 97.00 82 LEU A C 1
ATOM 698 O O . LEU A 1 82 ? -4.544 10.895 -2.617 1.00 97.00 82 LEU A O 1
ATOM 702 N N . CYS A 1 83 ? -4.326 11.801 -0.573 1.00 95.88 83 CYS A N 1
ATOM 703 C CA . CYS A 1 83 ? -4.200 13.186 -1.027 1.00 95.88 83 CYS A CA 1
ATOM 704 C C . CYS A 1 83 ? -2.984 13.391 -1.942 1.00 95.88 83 CYS A C 1
ATOM 706 O O . CYS A 1 83 ? -3.105 14.052 -2.980 1.00 95.88 83 CYS A O 1
ATOM 708 N N . GLN A 1 84 ? -1.838 12.791 -1.608 1.00 93.69 84 GLN A N 1
ATOM 709 C CA . GLN A 1 84 ? -0.641 12.807 -2.458 1.00 93.69 84 GLN A CA 1
ATOM 710 C C . GLN A 1 84 ? -0.924 12.176 -3.829 1.00 93.69 84 GLN A C 1
ATOM 712 O O . GLN A 1 84 ? -0.729 12.822 -4.857 1.00 93.69 84 GLN A O 1
ATOM 717 N N . LEU A 1 85 ? -1.487 10.961 -3.857 1.00 92.81 85 LEU A N 1
ATOM 718 C CA . LEU A 1 85 ? -1.810 10.252 -5.104 1.00 92.81 85 LEU A CA 1
ATOM 719 C C . LEU A 1 85 ? -2.770 11.046 -6.003 1.00 92.81 85 LEU A C 1
ATOM 721 O O . LEU A 1 85 ? -2.602 11.082 -7.226 1.00 92.81 85 LEU A O 1
ATOM 725 N N . LEU A 1 86 ? -3.777 11.694 -5.411 1.00 92.44 86 LEU A N 1
ATOM 726 C CA . LEU A 1 86 ? -4.733 12.532 -6.139 1.00 92.44 86 LEU A CA 1
ATOM 727 C C . LEU A 1 86 ? -4.098 13.822 -6.673 1.00 92.44 86 LEU A C 1
ATOM 729 O O . LEU A 1 86 ? -4.524 14.323 -7.718 1.00 92.44 86 LEU A O 1
ATOM 733 N N . SER A 1 87 ? -3.097 14.357 -5.976 1.00 90.94 87 SER A N 1
ATOM 734 C CA . SER A 1 87 ? -2.361 15.554 -6.391 1.00 90.94 87 SER A CA 1
ATOM 735 C C . SER A 1 87 ? -1.405 15.246 -7.544 1.00 90.94 87 SER A C 1
ATOM 737 O O . SER A 1 87 ? -1.441 15.935 -8.565 1.00 90.94 87 SER A O 1
ATOM 739 N N . ASP A 1 88 ? -0.649 14.151 -7.452 1.00 85.81 88 ASP A N 1
ATOM 740 C CA . ASP A 1 88 ? 0.294 13.711 -8.490 1.00 85.81 88 ASP A CA 1
ATOM 741 C C . ASP A 1 88 ? -0.410 13.420 -9.823 1.00 85.81 88 ASP A C 1
ATOM 743 O O . ASP A 1 88 ? 0.069 13.787 -10.901 1.00 85.81 88 ASP A O 1
ATOM 747 N N . LYS A 1 89 ? -1.611 12.829 -9.758 1.00 80.31 89 LYS A N 1
ATOM 748 C CA . LYS A 1 89 ? -2.444 12.513 -10.930 1.00 80.31 89 LYS A CA 1
ATOM 749 C C . LYS A 1 89 ? -2.848 13.749 -11.739 1.00 80.31 89 LYS A C 1
ATOM 751 O O . LYS A 1 89 ? -3.065 13.632 -12.945 1.00 80.31 89 LYS A O 1
ATOM 756 N N . LYS A 1 90 ? -2.962 14.917 -11.096 1.00 70.56 90 LYS A N 1
ATOM 757 C CA . LYS A 1 90 ? -3.293 16.189 -11.762 1.00 70.56 90 LYS A CA 1
ATOM 758 C C . LYS A 1 90 ? -2.085 16.807 -12.471 1.00 70.56 90 LYS A C 1
ATOM 760 O O . LYS A 1 90 ? -2.283 17.576 -13.405 1.00 70.56 90 LYS A O 1
ATOM 765 N N . GLY A 1 91 ? -0.867 16.489 -12.026 1.00 60.06 91 GLY A N 1
ATOM 766 C CA . GLY A 1 91 ? 0.368 17.113 -12.500 1.00 60.06 91 GLY A CA 1
ATOM 767 C C . GLY A 1 91 ? 1.013 16.410 -13.691 1.00 60.06 91 GLY A C 1
ATOM 768 O O . GLY A 1 91 ? 1.434 17.092 -14.616 1.00 60.06 91 GLY A O 1
ATOM 769 N N . ASN A 1 92 ? 1.096 15.073 -13.689 1.00 57.06 92 ASN A N 1
ATOM 770 C CA . ASN A 1 92 ? 1.684 14.285 -14.781 1.00 57.06 92 ASN A CA 1
ATOM 771 C C . ASN A 1 92 ? 1.245 12.815 -14.691 1.00 57.06 92 ASN A C 1
ATOM 773 O O . ASN A 1 92 ? 1.618 12.103 -13.759 1.00 57.06 92 ASN A O 1
ATOM 777 N N . GLN A 1 93 ? 0.511 12.312 -15.687 1.00 63.22 93 GLN A N 1
ATOM 778 C CA . GLN A 1 93 ? 0.304 10.868 -15.813 1.00 63.22 93 GLN A CA 1
ATOM 779 C C . GLN A 1 93 ? 1.588 10.230 -16.349 1.00 63.22 93 GLN A C 1
ATOM 781 O O . GLN A 1 93 ? 1.812 10.176 -17.557 1.00 63.22 93 GLN A O 1
ATOM 786 N N . SER A 1 94 ? 2.443 9.750 -15.443 1.00 69.94 94 SER A N 1
ATOM 787 C CA . SER A 1 94 ? 3.573 8.904 -15.827 1.00 69.94 94 SER A CA 1
ATOM 788 C C . SER A 1 94 ? 3.051 7.697 -16.608 1.00 69.94 94 SER A C 1
ATOM 790 O O . SER A 1 94 ? 2.183 6.951 -16.142 1.00 69.94 94 SER A O 1
ATOM 792 N N . ASN A 1 95 ? 3.607 7.490 -17.801 1.00 81.69 95 ASN A N 1
ATOM 793 C CA . ASN A 1 95 ? 3.364 6.293 -18.598 1.00 81.69 95 ASN A CA 1
ATOM 794 C C . ASN A 1 95 ? 4.105 5.071 -18.030 1.00 81.69 95 ASN A C 1
ATOM 796 O O . ASN A 1 95 ? 4.054 4.006 -18.626 1.00 81.69 95 ASN A O 1
ATOM 800 N N . ILE A 1 96 ? 4.826 5.223 -16.919 1.00 89.75 96 ILE A N 1
ATOM 801 C CA . ILE A 1 96 ? 5.643 4.192 -16.287 1.00 89.75 96 ILE A CA 1
ATOM 802 C C . ILE A 1 96 ? 5.133 3.942 -14.867 1.00 89.75 96 ILE A C 1
ATOM 804 O O . ILE A 1 96 ? 4.890 4.890 -14.115 1.00 89.75 96 ILE A O 1
ATOM 808 N N . HIS A 1 97 ? 5.018 2.671 -14.495 1.00 93.38 97 HIS A N 1
ATOM 809 C CA . HIS A 1 97 ? 4.778 2.211 -13.128 1.00 93.38 97 HIS A CA 1
ATOM 810 C C . HIS A 1 97 ? 5.638 0.984 -12.826 1.00 93.38 97 HIS A C 1
ATOM 812 O O . HIS A 1 97 ? 6.263 0.415 -13.719 1.00 93.38 97 HIS A O 1
ATOM 818 N N . TYR A 1 98 ? 5.674 0.566 -11.566 1.00 95.94 98 TYR A N 1
ATOM 819 C CA . TYR A 1 98 ? 6.468 -0.580 -11.137 1.00 95.94 98 TYR A CA 1
ATOM 820 C C . TYR A 1 98 ? 5.596 -1.690 -10.548 1.00 95.94 98 TYR A C 1
ATOM 822 O O . TYR A 1 98 ? 4.490 -1.449 -10.063 1.00 95.94 98 TYR A O 1
ATOM 830 N N . ARG A 1 99 ? 6.115 -2.917 -10.564 1.00 96.75 99 ARG A N 1
ATOM 831 C CA . ARG A 1 99 ? 5.612 -4.050 -9.778 1.00 96.75 99 ARG A CA 1
ATOM 832 C C . ARG A 1 99 ? 6.738 -4.643 -8.961 1.00 96.75 99 ARG A C 1
ATOM 834 O O . ARG A 1 99 ? 7.876 -4.716 -9.419 1.00 96.75 99 ARG A O 1
ATOM 841 N N . HIS A 1 100 ? 6.407 -5.064 -7.754 1.00 97.19 100 HIS A N 1
ATOM 842 C CA . HIS A 1 100 ? 7.348 -5.577 -6.774 1.00 97.19 100 HIS A CA 1
ATOM 843 C C . HIS A 1 100 ? 6.968 -7.023 -6.451 1.0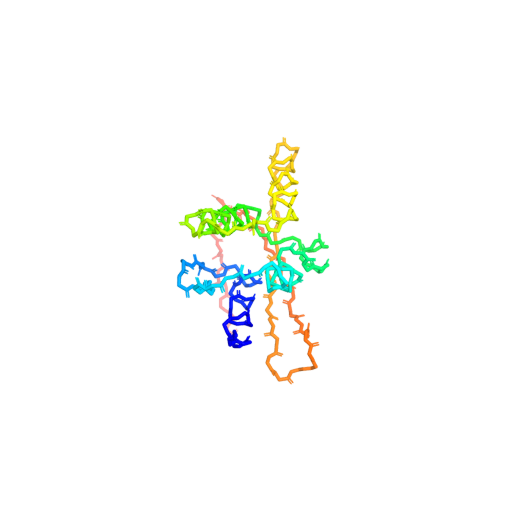0 97.19 100 HIS A C 1
ATOM 845 O O . HIS A 1 100 ? 5.832 -7.307 -6.078 1.00 97.19 100 HIS A O 1
ATOM 851 N N . TYR A 1 101 ? 7.922 -7.940 -6.569 1.00 95.75 101 TYR A N 1
ATOM 852 C CA . TYR A 1 101 ? 7.724 -9.361 -6.289 1.00 95.75 101 TYR A CA 1
ATOM 853 C C . TYR A 1 101 ? 8.632 -9.779 -5.139 1.00 95.75 101 TYR A C 1
ATOM 855 O O . TYR A 1 101 ? 9.854 -9.725 -5.269 1.00 95.75 101 TYR A O 1
ATOM 863 N N . LEU A 1 102 ? 8.038 -10.172 -4.010 1.00 93.69 102 LEU A N 1
ATOM 864 C CA . LEU A 1 102 ? 8.785 -10.712 -2.873 1.00 93.69 102 LEU A CA 1
ATOM 865 C C . LEU A 1 102 ? 9.324 -12.109 -3.212 1.00 93.69 102 LEU A C 1
ATOM 867 O O . LEU A 1 102 ? 8.617 -12.910 -3.822 1.00 93.69 102 LEU A O 1
ATOM 871 N N . ILE A 1 103 ? 10.564 -12.393 -2.810 1.00 91.38 103 ILE A N 1
ATOM 872 C CA . ILE A 1 103 ? 11.225 -13.681 -3.056 1.00 91.38 103 ILE A CA 1
ATOM 873 C C . ILE A 1 103 ? 11.203 -14.512 -1.768 1.00 91.38 103 ILE A C 1
ATOM 875 O O . ILE A 1 103 ? 11.888 -14.181 -0.805 1.00 91.38 103 ILE A O 1
ATOM 879 N N . ASP A 1 104 ? 10.438 -15.606 -1.767 1.00 84.44 104 ASP A N 1
ATOM 880 C CA . ASP A 1 104 ? 10.145 -16.401 -0.561 1.00 84.44 104 ASP A CA 1
ATOM 881 C C . ASP A 1 104 ? 11.353 -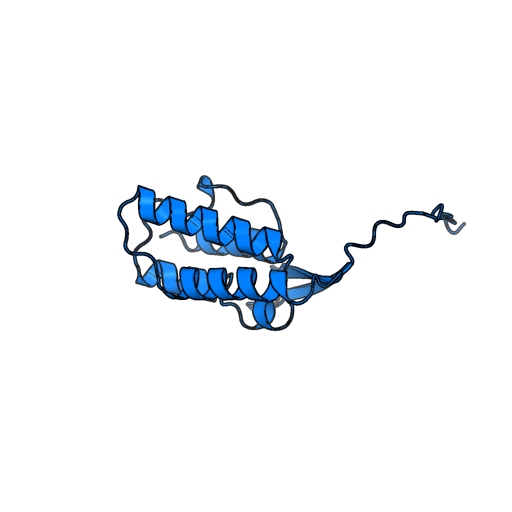17.147 0.034 1.00 84.44 104 ASP A C 1
ATOM 883 O O . ASP A 1 104 ? 11.369 -17.423 1.229 1.00 84.44 104 ASP A O 1
ATOM 887 N N . ASN A 1 105 ? 12.385 -17.423 -0.770 1.00 83.94 105 ASN A N 1
ATOM 888 C CA . ASN A 1 105 ? 13.590 -18.162 -0.358 1.00 83.94 105 ASN A CA 1
ATOM 889 C C . ASN A 1 105 ? 14.848 -17.278 -0.274 1.00 83.94 105 ASN A C 1
ATOM 891 O O . ASN A 1 105 ? 15.971 -17.766 -0.392 1.00 83.94 105 ASN A O 1
ATOM 895 N N . ALA A 1 106 ? 14.669 -15.967 -0.135 1.00 85.56 106 ALA A N 1
ATOM 896 C CA . ALA A 1 106 ? 15.750 -14.994 -0.032 1.00 85.56 106 ALA A CA 1
ATOM 897 C C . ALA A 1 106 ? 15.720 -14.306 1.346 1.00 85.56 106 ALA A C 1
ATOM 899 O O . ALA A 1 106 ? 14.752 -14.476 2.092 1.00 85.56 106 ALA A O 1
ATOM 900 N N . PRO A 1 107 ? 16.752 -13.520 1.717 1.00 86.56 107 PRO A N 1
ATOM 901 C CA . PRO A 1 107 ? 16.707 -12.709 2.929 1.00 86.56 107 PRO A CA 1
ATOM 902 C C . PRO A 1 107 ? 15.416 -11.887 3.011 1.00 86.56 107 PRO A C 1
ATOM 904 O O . PRO A 1 107 ? 14.867 -11.475 1.983 1.00 86.56 107 PRO A O 1
ATOM 907 N N . ALA A 1 108 ? 14.940 -11.633 4.230 1.00 78.88 108 ALA A N 1
ATOM 908 C CA . ALA A 1 108 ? 13.688 -10.919 4.453 1.00 78.88 108 ALA A CA 1
ATOM 909 C C . ALA A 1 108 ? 13.631 -9.610 3.644 1.00 78.88 108 ALA A C 1
ATOM 911 O O . ALA A 1 108 ? 14.603 -8.859 3.582 1.00 78.88 108 ALA A O 1
ATOM 912 N N . ASN A 1 109 ? 12.478 -9.343 3.025 1.00 81.88 109 ASN A N 1
ATOM 913 C CA . ASN A 1 109 ? 12.221 -8.183 2.160 1.00 81.88 109 ASN A CA 1
ATOM 914 C C . ASN A 1 109 ? 13.007 -8.125 0.836 1.00 81.88 109 ASN A C 1
ATOM 916 O O . ASN A 1 109 ? 12.891 -7.117 0.128 1.00 81.88 109 ASN A O 1
ATOM 920 N N . THR A 1 110 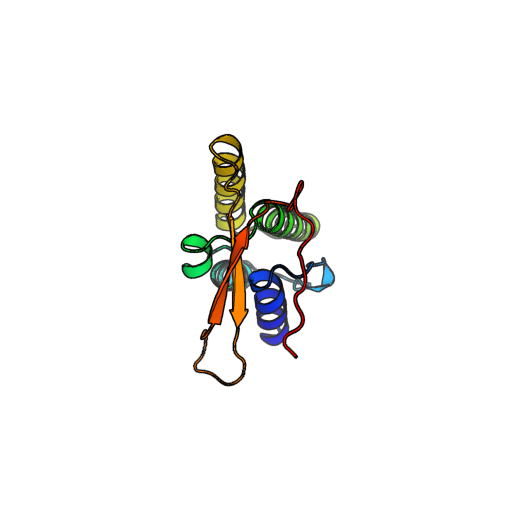? 13.733 -9.184 0.452 1.00 91.50 110 THR A N 1
ATOM 921 C CA . THR A 1 110 ? 14.324 -9.265 -0.893 1.00 91.50 110 THR A CA 1
ATOM 922 C C . THR A 1 110 ? 13.212 -9.270 -1.937 1.00 91.50 110 THR A C 1
ATOM 924 O O . THR A 1 110 ? 12.268 -10.063 -1.856 1.00 91.50 110 THR A O 1
ATOM 927 N N . ARG A 1 111 ? 13.316 -8.376 -2.924 1.00 93.75 111 ARG A N 1
ATOM 928 C CA . ARG A 1 111 ? 12.290 -8.209 -3.952 1.00 93.75 111 ARG A CA 1
ATOM 929 C C . ARG A 1 111 ? 12.871 -7.919 -5.328 1.00 93.75 111 ARG A C 1
ATOM 931 O O . ARG A 1 111 ? 13.865 -7.207 -5.448 1.00 93.75 111 ARG A O 1
ATOM 938 N N . LEU A 1 112 ? 12.202 -8.434 -6.353 1.00 95.25 112 LEU A N 1
ATOM 939 C CA . LEU A 1 112 ? 12.405 -8.056 -7.748 1.00 95.25 112 LEU A CA 1
ATOM 940 C C . LEU A 1 112 ? 11.474 -6.886 -8.082 1.00 95.25 112 LEU A C 1
ATOM 942 O O . LEU A 1 112 ? 10.272 -6.974 -7.833 1.00 95.25 112 LEU A O 1
ATOM 946 N N . ILE A 1 113 ? 12.015 -5.810 -8.653 1.00 96.81 113 ILE A N 1
ATOM 947 C CA . ILE A 1 113 ? 11.240 -4.640 -9.083 1.00 96.81 113 ILE A CA 1
ATOM 948 C C . ILE A 1 113 ? 11.276 -4.575 -10.608 1.00 96.81 113 ILE A C 1
ATOM 950 O O . ILE A 1 113 ? 12.351 -4.506 -11.200 1.00 96.81 113 ILE A O 1
ATOM 954 N N . ILE A 1 114 ? 10.102 -4.606 -11.233 1.00 96.38 114 ILE A N 1
ATOM 955 C CA . ILE A 1 114 ? 9.936 -4.559 -12.688 1.00 96.38 114 ILE A CA 1
ATOM 956 C C . ILE A 1 114 ? 9.284 -3.232 -13.060 1.00 96.38 114 ILE A C 1
ATOM 958 O O . ILE A 1 114 ? 8.258 -2.873 -12.487 1.00 96.38 114 ILE A O 1
ATOM 962 N N . GLN A 1 115 ? 9.876 -2.520 -14.016 1.00 94.56 115 GLN A N 1
ATOM 963 C CA . GLN A 1 115 ? 9.300 -1.320 -14.616 1.00 94.56 115 GLN A CA 1
ATOM 964 C C . GLN A 1 115 ? 8.393 -1.710 -15.789 1.00 94.56 115 GLN A C 1
ATOM 966 O O . GLN A 1 115 ? 8.827 -2.413 -16.698 1.00 94.56 115 GLN A O 1
ATOM 971 N N . GLU A 1 116 ? 7.157 -1.225 -15.796 1.00 89.94 116 GLU A N 1
ATOM 972 C CA . GLU A 1 116 ? 6.163 -1.454 -16.844 1.00 89.94 116 GLU A CA 1
ATOM 973 C C . GLU A 1 116 ? 5.723 -0.113 -17.442 1.00 89.94 116 GLU A C 1
ATOM 975 O O . GLU A 1 116 ? 5.581 0.876 -16.720 1.00 89.94 116 GLU A O 1
ATOM 980 N N . SER A 1 117 ? 5.486 -0.067 -18.755 1.00 84.62 117 SER A N 1
ATOM 981 C CA . SER A 1 117 ? 4.880 1.093 -19.413 1.00 84.62 117 SER A CA 1
ATOM 982 C C . SER A 1 117 ? 3.391 0.862 -19.710 1.00 84.62 117 SER A C 1
ATOM 984 O O . SER A 1 117 ? 2.975 -0.259 -19.999 1.00 84.62 117 SER A O 1
ATOM 986 N N . LYS A 1 118 ? 2.565 1.919 -19.664 1.00 70.88 118 LYS A N 1
ATOM 987 C CA . LYS A 1 118 ? 1.144 1.878 -20.070 1.00 70.88 118 LYS A CA 1
ATOM 988 C C . LYS A 1 118 ? 0.966 2.030 -21.587 1.00 70.88 118 LYS A C 1
ATOM 990 O O . LYS A 1 118 ? -0.166 1.984 -22.063 1.00 70.88 118 LYS A O 1
ATOM 995 N N . SER A 1 119 ? 2.052 2.201 -22.352 1.00 65.19 119 SER A N 1
ATOM 996 C CA . SER A 1 119 ? 2.012 2.264 -23.814 1.00 65.19 119 SER A CA 1
ATOM 997 C C . SER A 1 119 ? 1.545 0.924 -24.374 1.00 65.19 119 SER A C 1
ATOM 999 O O . SER A 1 119 ? 2.329 -0.018 -24.498 1.00 65.19 119 SER A O 1
ATOM 1001 N N . LEU A 1 120 ? 0.266 0.852 -24.731 1.00 56.62 120 LEU A N 1
ATOM 1002 C CA . LEU A 1 120 ? -0.230 -0.148 -25.661 1.00 56.62 120 LEU A CA 1
ATOM 1003 C C . LEU A 1 120 ? 0.553 0.042 -26.971 1.00 56.62 120 LEU A C 1
ATOM 1005 O O . LEU A 1 120 ? 0.624 1.162 -27.476 1.00 56.62 120 LEU A O 1
ATOM 1009 N N . ILE A 1 121 ? 1.165 -1.010 -27.514 1.00 56.69 121 ILE A N 1
ATOM 1010 C CA . ILE A 1 121 ? 1.722 -0.955 -28.871 1.00 56.69 121 ILE A CA 1
ATOM 1011 C C . ILE A 1 121 ? 0.523 -0.796 -29.810 1.00 56.69 121 ILE A C 1
ATOM 1013 O O . ILE A 1 121 ? -0.168 -1.767 -30.100 1.00 56.69 121 ILE A O 1
ATOM 1017 N N . SER A 1 122 ? 0.218 0.436 -30.214 1.00 51.56 122 SER A N 1
ATOM 1018 C CA . SER A 1 122 ? -0.951 0.734 -31.045 1.00 51.56 122 SER A CA 1
ATOM 1019 C C . SER A 1 122 ? -0.675 0.635 -32.546 1.00 51.56 122 SER A C 1
ATOM 1021 O O . SER A 1 122 ? -1.629 0.622 -33.308 1.00 51.56 122 SER A O 1
ATOM 1023 N N . GLU A 1 123 ? 0.582 0.501 -32.986 1.00 50.91 123 GLU A N 1
ATOM 1024 C CA . GLU A 1 123 ? 0.939 0.385 -34.414 1.00 50.91 123 GLU A CA 1
ATOM 1025 C C . GLU A 1 123 ? 2.192 -0.478 -34.648 1.00 50.91 123 GLU A C 1
ATOM 1027 O O . GLU A 1 123 ? 3.179 -0.054 -35.241 1.00 50.91 123 GLU A O 1
ATOM 1032 N N . GLY A 1 124 ? 2.191 -1.716 -34.159 1.00 54.00 124 GLY A N 1
ATOM 1033 C CA . GLY A 1 124 ? 3.281 -2.645 -34.439 1.00 54.00 124 GLY A CA 1
ATOM 1034 C C . GLY A 1 124 ? 2.822 -4.078 -34.280 1.00 54.00 124 GLY A C 1
ATOM 1035 O O . GLY A 1 124 ? 2.566 -4.528 -33.167 1.00 54.00 124 GLY A O 1
ATOM 1036 N N . THR A 1 125 ? 2.739 -4.817 -35.386 1.00 59.25 125 THR A N 1
ATOM 1037 C CA . THR A 1 125 ? 2.762 -6.278 -35.321 1.00 59.25 125 THR A CA 1
ATOM 1038 C C . THR A 1 125 ? 4.056 -6.654 -34.615 1.00 59.25 125 THR A C 1
ATOM 1040 O O . THR A 1 125 ? 5.139 -6.394 -35.145 1.00 59.25 125 THR A O 1
ATOM 1043 N N . THR A 1 126 ? 3.984 -7.238 -33.423 1.00 58.59 126 THR A N 1
ATOM 1044 C CA . THR A 1 126 ? 5.141 -7.937 -32.878 1.00 58.59 126 THR A CA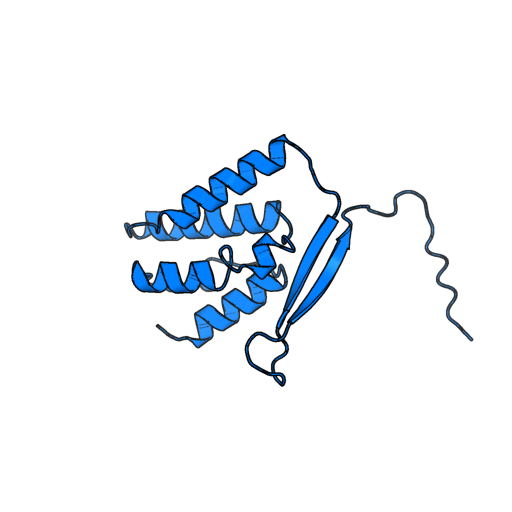 1
ATOM 1045 C C . THR A 1 126 ? 5.412 -9.102 -33.821 1.00 58.59 126 THR A C 1
ATOM 1047 O O . THR A 1 126 ? 4.751 -10.137 -33.780 1.00 58.59 126 THR A O 1
ATOM 1050 N N . GLY A 1 127 ? 6.354 -8.896 -34.742 1.00 54.38 127 GLY A N 1
ATOM 1051 C CA . GLY A 1 127 ? 7.007 -9.963 -35.477 1.00 54.38 127 GLY A CA 1
ATOM 1052 C C . GLY A 1 127 ? 7.702 -10.852 -34.458 1.00 54.38 127 GLY A C 1
ATOM 1053 O O . GLY A 1 127 ? 8.859 -10.632 -34.112 1.00 54.38 127 GLY A O 1
ATOM 1054 N N . LEU A 1 128 ? 6.957 -11.813 -33.917 1.00 51.91 128 LEU A N 1
ATOM 1055 C CA . LEU A 1 128 ? 7.485 -12.943 -33.175 1.00 51.91 128 LEU A CA 1
ATOM 1056 C C . LEU A 1 128 ? 8.309 -13.772 -34.165 1.00 51.91 128 LEU A C 1
ATOM 1058 O O . LEU A 1 128 ? 7.816 -14.726 -34.758 1.00 51.91 128 LEU A O 1
ATOM 1062 N N . CYS A 1 129 ? 9.569 -13.392 -34.364 1.00 53.09 129 CYS A N 1
ATOM 1063 C CA . CYS A 1 129 ? 10.575 -14.331 -34.832 1.00 53.09 129 CYS A CA 1
ATOM 1064 C C . CYS A 1 129 ? 10.822 -15.311 -33.686 1.00 53.09 129 CYS A C 1
ATOM 1066 O O . CYS A 1 129 ? 11.553 -15.017 -32.739 1.00 53.09 129 CYS A O 1
ATOM 1068 N N . SER A 1 130 ? 10.172 -16.469 -33.746 1.00 58.84 130 SER A N 1
ATOM 1069 C CA . SER A 1 130 ? 10.630 -17.638 -33.008 1.00 58.84 130 SER A CA 1
ATOM 1070 C C . SER A 1 130 ? 12.007 -18.008 -33.555 1.00 58.84 130 SER A C 1
ATOM 1072 O O . SER A 1 130 ? 12.139 -18.283 -34.745 1.00 58.84 130 SER A O 1
ATOM 1074 N N . TRP A 1 131 ? 13.032 -17.963 -32.704 1.00 57.56 131 TRP A N 1
ATOM 1075 C CA . TRP A 1 131 ? 14.341 -18.524 -33.023 1.00 57.56 131 TRP A CA 1
ATOM 1076 C C . TRP A 1 131 ? 14.158 -20.009 -33.373 1.00 57.56 131 TRP A C 1
ATOM 1078 O O . TRP A 1 131 ? 13.652 -20.771 -32.545 1.00 57.56 131 TRP A O 1
ATOM 1088 N N . GLN A 1 132 ? 14.527 -20.387 -34.599 1.00 38.47 132 GLN A N 1
ATOM 1089 C CA . GLN A 1 132 ? 14.879 -21.758 -34.974 1.00 38.47 132 GLN A CA 1
ATOM 1090 C C . GLN A 1 132 ? 16.397 -21.867 -35.047 1.00 38.47 132 GLN A C 1
ATOM 1092 O O . GLN A 1 132 ? 17.025 -20.883 -35.502 1.00 38.47 132 GLN A O 1
#

Radius of gyration: 17.12 Å; chains: 1; bounding box: 35×39×51 Å

InterPro domains:
  IPR029426 FAM86, N-terminal [PF14904] (38-84)

Foldseek 3Di:
DPPVLLVVVLQCQQQLNDDDPVSDDPDQAQVNLVVSCCSHLVPPVCVVAPAQLVSLLVVLVNVVVSCVVVVHDHHVVSVVSNVVSVVVVVVDDAQKHKHWHDDPPDPPPDIDIDIDGVDDPPDDDPPPPDDD